Protein AF-A0A8T7BQE6-F1 (afdb_monomer_lite)

Sequence (92 aa):
MNPDEALVGNPDYPNMPEDFAYGFAKLKALPVDIFLAGHGYWFNFIDKIELRKQGVSPNPFIDPVSYRWIVDGAERAYIERLRIERGLVPTQ

pLDDT: mean 93.7, std 7.83, range [48.44, 98.56]

Foldseek 3Di:
DPPVQQQDPRPVCHCNLVVLVVVLVVLLPDPDQADDDPDCVLLVNVVLVVCVVVVDPPRSRRPPPSSVVSSVVVVVVSVQSVCVSVPHDDDD

Secondary structure (DSSP, 8-state):
--TTS-SSS-SS-TTHHHHHHHHHHHHHTS--SB---SSGGGGTHHHHHHHHHTT-SS-TTB-HHHHHHHHHHHHHHHHHHHHHHTTPPPP-

Radius of gyration: 16.71 Å; chains: 1; bounding box: 39×23×46 Å

Structure (mmCIF, N/CA/C/O backbone):
data_AF-A0A8T7BQE6-F1
#
_entry.id   AF-A0A8T7BQE6-F1
#
loop_
_atom_site.group_PDB
_atom_site.id
_atom_site.type_symbol
_atom_site.label_atom_id
_atom_site.label_alt_id
_atom_site.label_comp_id
_atom_site.label_asym_id
_atom_site.label_entity_id
_atom_site.label_seq_id
_atom_site.pdbx_PDB_ins_code
_atom_site.Cartn_x
_atom_site.Cartn_y
_atom_site.Cartn_z
_atom_site.occupancy
_atom_site.B_iso_or_equiv
_atom_site.auth_seq_id
_atom_site.auth_comp_id
_atom_site.auth_asym_id
_atom_site.auth_atom_id
_atom_site.pdbx_PDB_model_num
ATOM 1 N N . MET A 1 1 ? 7.371 2.967 -3.972 1.00 82.25 1 MET A N 1
ATOM 2 C CA . MET A 1 1 ? 8.446 2.709 -4.952 1.00 82.25 1 MET A CA 1
ATOM 3 C C . MET A 1 1 ? 9.451 3.830 -4.834 1.00 82.25 1 MET A C 1
ATOM 5 O O . MET A 1 1 ? 9.008 4.961 -4.662 1.00 82.25 1 MET A O 1
ATOM 9 N N . ASN A 1 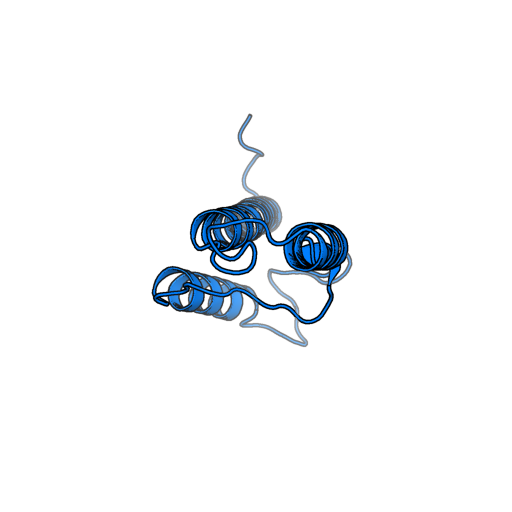2 ? 10.746 3.534 -4.874 1.00 84.69 2 ASN A N 1
ATOM 10 C CA . ASN A 1 2 ? 11.764 4.577 -4.896 1.00 84.69 2 ASN A CA 1
ATOM 11 C C . ASN A 1 2 ? 11.768 5.236 -6.293 1.00 84.69 2 ASN A C 1
ATOM 13 O O . ASN A 1 2 ? 11.929 4.504 -7.272 1.00 84.69 2 ASN A O 1
ATOM 17 N N . PRO A 1 3 ? 11.535 6.557 -6.417 1.00 83.81 3 PRO A N 1
ATOM 18 C CA . PRO A 1 3 ? 11.550 7.233 -7.715 1.00 83.81 3 PRO A CA 1
ATOM 19 C C . PRO A 1 3 ? 12.931 7.218 -8.383 1.00 83.81 3 PRO A C 1
ATOM 21 O O . PRO A 1 3 ? 12.993 7.261 -9.608 1.00 83.81 3 PRO A O 1
ATOM 24 N N . ASP A 1 4 ? 14.012 7.104 -7.605 1.00 88.75 4 ASP A N 1
ATOM 25 C CA . ASP A 1 4 ? 15.388 7.143 -8.116 1.00 88.75 4 ASP A CA 1
ATOM 26 C C . ASP A 1 4 ? 15.877 5.780 -8.641 1.00 88.75 4 ASP A C 1
ATOM 28 O O . ASP A 1 4 ? 16.913 5.690 -9.296 1.00 88.75 4 ASP A O 1
ATOM 32 N N . GLU A 1 5 ? 15.142 4.702 -8.362 1.00 91.38 5 GLU A N 1
ATOM 33 C CA . GLU A 1 5 ? 15.518 3.335 -8.727 1.00 91.38 5 GLU A CA 1
ATOM 34 C C . GLU A 1 5 ? 14.677 2.851 -9.902 1.00 91.38 5 GLU A C 1
ATOM 36 O O . GLU A 1 5 ? 13.463 2.745 -9.745 1.00 91.38 5 GLU A O 1
ATOM 41 N N . ALA A 1 6 ? 15.289 2.540 -11.050 1.00 93.25 6 ALA A N 1
ATOM 42 C CA . ALA A 1 6 ? 14.582 2.075 -12.248 1.00 93.25 6 ALA A CA 1
ATOM 43 C C . ALA A 1 6 ? 13.704 0.845 -11.956 1.00 93.25 6 ALA A C 1
ATOM 45 O O . ALA A 1 6 ? 14.161 -0.117 -11.337 1.00 93.25 6 ALA A O 1
ATOM 46 N N . LEU A 1 7 ? 12.449 0.871 -12.413 1.00 95.19 7 LEU A N 1
ATOM 47 C CA . LEU A 1 7 ? 11.551 -0.277 -12.301 1.00 95.19 7 LEU A CA 1
ATOM 48 C C . LEU A 1 7 ? 11.888 -1.320 -13.373 1.00 95.19 7 LEU A C 1
ATOM 50 O O . LEU A 1 7 ? 11.889 -2.512 -13.089 1.00 95.19 7 LEU A O 1
ATOM 54 N N . VAL A 1 8 ? 12.188 -0.886 -14.598 1.00 95.81 8 VAL A N 1
ATOM 55 C CA . VAL A 1 8 ? 12.551 -1.741 -15.734 1.00 95.81 8 VAL A CA 1
ATOM 56 C C . VAL A 1 8 ? 14.051 -1.650 -16.004 1.00 95.81 8 VAL A C 1
ATOM 58 O O . VAL A 1 8 ? 14.611 -0.562 -16.101 1.00 95.81 8 VAL A O 1
ATOM 61 N N . GLY A 1 9 ? 14.704 -2.801 -16.188 1.00 94.25 9 GLY A N 1
ATOM 62 C CA . GLY A 1 9 ? 16.115 -2.857 -16.587 1.00 94.25 9 GLY A CA 1
ATOM 63 C C . GLY A 1 9 ? 17.114 -2.560 -15.465 1.00 94.25 9 GLY A C 1
ATOM 64 O O . GLY A 1 9 ? 18.287 -2.337 -15.752 1.00 94.25 9 GLY A O 1
ATOM 65 N N . ASN A 1 10 ? 16.675 -2.571 -14.205 1.00 94.94 10 ASN A N 1
ATOM 66 C CA . ASN A 1 10 ? 17.567 -2.482 -13.054 1.00 94.94 10 ASN A CA 1
ATOM 67 C C . ASN A 1 10 ? 18.446 -3.750 -12.964 1.00 94.94 10 ASN A C 1
ATOM 69 O O . ASN A 1 10 ? 17.899 -4.843 -12.801 1.00 94.94 10 ASN A O 1
ATOM 73 N N . PRO A 1 11 ? 19.785 -3.640 -13.067 1.00 95.62 11 PRO A N 1
ATOM 74 C CA . PRO A 1 11 ? 20.673 -4.802 -13.031 1.00 95.62 11 PRO A CA 1
ATOM 75 C C . PRO A 1 11 ? 20.755 -5.452 -11.644 1.00 95.62 11 PRO A C 1
ATOM 77 O O . PRO A 1 11 ? 20.970 -6.661 -11.562 1.00 95.62 11 PRO A O 1
ATOM 80 N N . ASP A 1 12 ? 20.554 -4.679 -10.574 1.00 96.38 12 ASP A N 1
ATOM 81 C CA . ASP A 1 12 ? 20.600 -5.166 -9.192 1.00 96.38 12 ASP A CA 1
ATOM 82 C C . ASP A 1 12 ? 19.290 -5.858 -8.795 1.00 96.38 12 ASP A C 1
ATOM 84 O O . ASP A 1 12 ? 19.277 -6.723 -7.918 1.00 96.38 12 ASP A O 1
ATOM 88 N N . TYR A 1 13 ? 18.188 -5.521 -9.477 1.00 96.12 13 TYR A N 1
ATOM 89 C CA . TYR A 1 13 ? 16.896 -6.172 -9.283 1.00 96.12 13 TYR A CA 1
ATOM 90 C C . TYR A 1 13 ? 16.115 -6.363 -10.602 1.00 96.12 13 TYR A C 1
ATOM 92 O O . TYR A 1 13 ? 15.125 -5.673 -10.857 1.00 96.12 13 TYR A O 1
ATOM 100 N N . PRO A 1 14 ? 16.499 -7.352 -11.433 1.00 95.88 14 PRO A N 1
ATOM 101 C CA . PRO A 1 14 ? 15.933 -7.516 -12.777 1.00 95.88 14 PRO A CA 1
ATOM 102 C C . PRO A 1 14 ? 14.443 -7.884 -12.825 1.00 95.88 14 PRO A C 1
ATOM 104 O O . PRO A 1 14 ? 13.761 -7.517 -13.776 1.00 95.88 14 PRO A O 1
ATOM 107 N N . ASN A 1 15 ? 13.940 -8.591 -11.806 1.00 97.19 15 ASN A N 1
ATOM 108 C CA . ASN A 1 15 ? 12.554 -9.087 -11.737 1.00 97.19 15 ASN A CA 1
ATOM 109 C C . ASN A 1 15 ? 11.604 -8.128 -10.997 1.00 97.19 15 ASN A C 1
ATOM 111 O O . ASN A 1 15 ? 10.487 -8.504 -10.636 1.00 97.19 15 ASN A O 1
ATOM 115 N N . MET A 1 16 ? 12.051 -6.900 -10.714 1.00 97.00 16 MET A N 1
ATOM 116 C CA . MET A 1 16 ? 11.275 -5.928 -9.948 1.00 97.00 16 MET A CA 1
ATOM 117 C C . MET A 1 16 ? 9.861 -5.689 -10.523 1.00 97.00 16 MET A C 1
ATOM 119 O O . MET A 1 16 ? 8.912 -5.652 -9.730 1.00 97.00 16 MET A O 1
ATOM 123 N N . PRO A 1 17 ? 9.647 -5.567 -11.854 1.00 96.81 17 PRO A N 1
ATOM 124 C CA . PRO A 1 17 ? 8.305 -5.402 -12.406 1.00 96.81 17 PRO A CA 1
ATOM 125 C C . PRO A 1 17 ? 7.367 -6.559 -12.060 1.00 96.81 17 PRO A C 1
ATOM 127 O O . PRO A 1 17 ? 6.223 -6.319 -11.671 1.00 96.81 17 PRO A O 1
ATOM 130 N N . GLU A 1 18 ? 7.832 -7.797 -12.205 1.00 98.00 18 GLU A N 1
ATOM 131 C CA . GLU A 1 18 ? 7.050 -9.012 -11.983 1.00 98.00 18 GLU A CA 1
ATOM 132 C C . GLU A 1 18 ? 6.732 -9.204 -10.498 1.00 98.00 18 GLU A C 1
ATOM 134 O O . GLU A 1 18 ? 5.595 -9.534 -10.149 1.00 98.00 18 GLU A O 1
ATOM 139 N N . ASP A 1 19 ? 7.695 -8.920 -9.621 1.00 98.25 19 ASP A N 1
ATOM 140 C CA . ASP A 1 19 ? 7.513 -9.023 -8.174 1.00 98.25 19 ASP A CA 1
ATOM 141 C C . ASP A 1 19 ? 6.510 -7.983 -7.650 1.00 98.25 19 ASP A C 1
ATOM 143 O O . ASP A 1 19 ? 5.663 -8.313 -6.813 1.00 98.25 19 ASP A O 1
ATOM 147 N N . PHE A 1 20 ? 6.516 -6.752 -8.184 1.00 97.88 20 PHE A N 1
ATOM 148 C CA . PHE A 1 20 ? 5.468 -5.770 -7.875 1.00 97.88 20 PHE A CA 1
ATOM 149 C C . PHE A 1 20 ? 4.087 -6.253 -8.328 1.00 97.88 20 PHE A C 1
ATOM 151 O O . PHE A 1 20 ? 3.143 -6.208 -7.536 1.00 97.88 20 PHE A O 1
ATOM 158 N N . ALA A 1 21 ? 3.956 -6.750 -9.563 1.00 98.31 21 ALA A N 1
ATOM 159 C CA . ALA A 1 21 ? 2.685 -7.273 -10.070 1.00 98.31 21 ALA A CA 1
ATOM 160 C C . ALA A 1 21 ? 2.158 -8.430 -9.203 1.00 98.31 21 ALA A C 1
ATOM 162 O O . ALA A 1 21 ? 0.984 -8.448 -8.821 1.00 98.31 21 ALA A O 1
ATOM 163 N N . TYR A 1 22 ? 3.036 -9.368 -8.840 1.00 98.56 22 TYR A N 1
ATOM 164 C CA . TYR A 1 22 ? 2.707 -10.470 -7.942 1.00 98.56 22 TYR A CA 1
ATOM 165 C C . TYR A 1 22 ? 2.277 -9.974 -6.553 1.00 98.56 22 TYR A C 1
ATOM 167 O O . TYR A 1 22 ? 1.271 -10.440 -6.011 1.00 98.56 22 TYR A O 1
ATOM 175 N N . GLY A 1 23 ? 2.992 -8.994 -5.994 1.00 98.19 23 GLY A N 1
ATOM 176 C CA . GLY A 1 23 ? 2.665 -8.368 -4.716 1.00 98.19 23 GLY A CA 1
ATOM 177 C C . GLY A 1 23 ? 1.272 -7.737 -4.706 1.00 98.19 23 GLY A C 1
ATOM 178 O O . GLY A 1 23 ? 0.478 -8.025 -3.809 1.00 98.19 23 GLY A O 1
ATOM 179 N N . PHE A 1 24 ? 0.927 -6.942 -5.725 1.00 98.31 24 PHE A N 1
ATOM 180 C CA . PHE A 1 24 ? -0.411 -6.349 -5.836 1.00 98.31 24 PHE A CA 1
ATOM 181 C C . PHE A 1 24 ? -1.502 -7.411 -5.968 1.00 98.31 24 PHE A C 1
ATOM 183 O O . PHE A 1 24 ? -2.508 -7.339 -5.260 1.00 98.31 24 PHE A O 1
ATOM 190 N N . ALA A 1 25 ? -1.286 -8.441 -6.793 1.00 98.50 25 ALA A N 1
ATOM 191 C CA . ALA A 1 25 ? -2.233 -9.544 -6.931 1.00 98.50 25 ALA A CA 1
ATOM 192 C C . ALA A 1 25 ? -2.484 -10.258 -5.591 1.00 98.50 25 ALA A C 1
ATOM 194 O O . ALA A 1 25 ? -3.632 -10.549 -5.249 1.00 98.50 25 ALA A O 1
ATOM 195 N N . LYS A 1 26 ? -1.428 -10.495 -4.801 1.00 98.31 26 LYS A N 1
ATOM 196 C CA . LYS A 1 26 ? -1.548 -11.085 -3.461 1.00 98.31 26 LYS A CA 1
ATOM 197 C C . LYS A 1 26 ? -2.307 -10.183 -2.500 1.00 98.31 26 LYS A C 1
ATOM 199 O O . LYS A 1 26 ? -3.250 -10.656 -1.876 1.00 98.31 26 LYS A O 1
ATOM 204 N N . LEU A 1 27 ? -1.940 -8.906 -2.407 1.00 97.5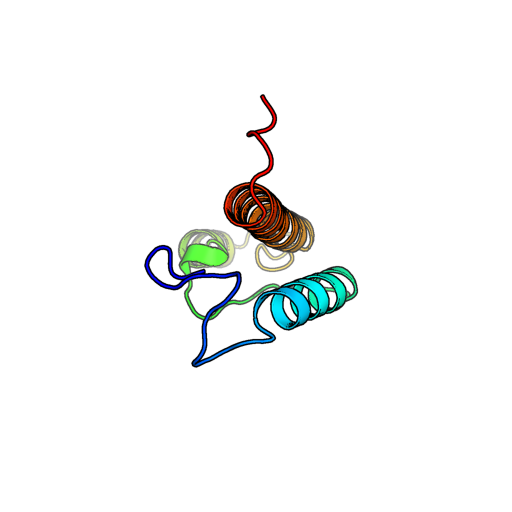0 27 LEU A N 1
ATOM 205 C CA . LEU A 1 27 ? -2.601 -7.948 -1.517 1.00 97.50 27 LEU A CA 1
ATOM 206 C C . LEU A 1 27 ? -4.098 -7.828 -1.841 1.00 97.50 27 LEU A C 1
ATOM 208 O O . LEU A 1 27 ? -4.944 -7.929 -0.958 1.00 97.50 27 LEU A O 1
ATOM 212 N N . LYS A 1 28 ? -4.462 -7.733 -3.123 1.00 97.25 28 LYS A N 1
ATOM 213 C CA . LYS A 1 28 ? -5.868 -7.617 -3.548 1.00 97.25 28 LYS A CA 1
ATOM 214 C C . LYS A 1 28 ? -6.715 -8.862 -3.275 1.00 97.25 28 LYS A C 1
ATOM 216 O O . LYS A 1 28 ? -7.941 -8.749 -3.315 1.00 97.25 28 LYS A O 1
ATOM 221 N N . ALA A 1 29 ? -6.087 -10.011 -3.026 1.00 97.56 29 ALA A N 1
ATOM 222 C CA . ALA A 1 29 ? -6.755 -11.269 -2.705 1.00 97.56 29 ALA A CA 1
ATOM 223 C C . ALA A 1 29 ? -6.945 -11.497 -1.193 1.00 97.56 29 ALA A C 1
ATOM 225 O O . ALA A 1 29 ? -7.630 -12.446 -0.811 1.00 97.56 29 ALA A O 1
ATOM 226 N N . LEU A 1 30 ? -6.346 -10.669 -0.329 1.00 96.81 30 LEU A N 1
ATOM 227 C CA . LEU A 1 30 ? -6.467 -10.831 1.119 1.00 96.81 30 LEU A CA 1
ATOM 228 C C . LEU A 1 30 ? -7.841 -10.351 1.622 1.00 96.81 30 LEU A C 1
ATOM 230 O O . LEU A 1 30 ? -8.252 -9.234 1.294 1.00 96.81 30 LEU A O 1
ATOM 234 N N . PRO A 1 31 ? -8.536 -11.134 2.468 1.00 96.00 31 PRO A N 1
ATOM 235 C CA . PRO A 1 31 ? -9.652 -10.625 3.252 1.00 96.00 31 PRO A CA 1
ATOM 236 C C . PRO A 1 31 ? -9.095 -9.784 4.409 1.00 96.00 31 PRO A C 1
ATOM 238 O O . PRO A 1 31 ? -8.497 -10.319 5.341 1.00 96.00 31 PRO A O 1
ATOM 241 N N . VAL A 1 32 ? -9.239 -8.460 4.327 1.00 97.12 32 VAL A N 1
ATOM 242 C CA . VAL A 1 32 ? -8.681 -7.527 5.317 1.00 97.12 32 VAL A CA 1
ATOM 243 C C . VAL A 1 32 ? -9.792 -6.753 5.998 1.0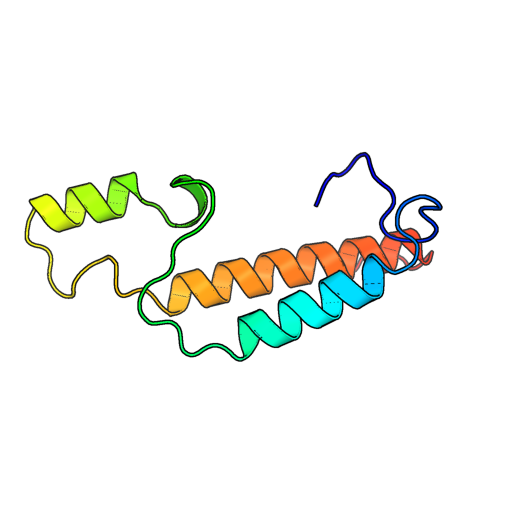0 97.12 32 VAL A C 1
ATOM 245 O O . VAL A 1 32 ? -10.400 -5.891 5.378 1.00 97.12 32 VAL A O 1
ATOM 248 N N . ASP A 1 33 ? -9.989 -7.004 7.289 1.00 96.94 33 ASP A N 1
ATOM 249 C CA . ASP A 1 33 ? -10.836 -6.164 8.140 1.00 96.94 33 ASP A CA 1
ATOM 250 C C . ASP A 1 33 ? -10.023 -5.039 8.791 1.00 96.94 33 ASP A C 1
ATOM 252 O O . ASP A 1 33 ? -10.449 -3.889 8.811 1.00 96.94 33 ASP A O 1
ATOM 256 N N . ILE A 1 34 ? -8.829 -5.362 9.299 1.00 95.56 34 ILE A N 1
ATOM 257 C CA . ILE A 1 34 ? -7.926 -4.424 9.976 1.00 95.56 34 ILE A CA 1
ATOM 258 C C . ILE A 1 34 ? -6.635 -4.309 9.174 1.00 95.56 34 ILE A C 1
ATOM 260 O O . ILE A 1 34 ? -5.902 -5.284 9.009 1.00 95.56 34 ILE A O 1
ATOM 264 N N . PHE A 1 35 ? -6.337 -3.098 8.712 1.00 92.75 35 PHE A N 1
ATOM 265 C CA . PHE A 1 35 ? -5.132 -2.792 7.951 1.00 92.75 35 PHE A CA 1
ATOM 266 C C . PHE A 1 35 ? -4.084 -2.076 8.804 1.00 92.75 35 PHE A C 1
ATOM 268 O O . PHE A 1 35 ? -4.383 -1.088 9.475 1.00 92.75 35 PHE A O 1
ATOM 275 N N . LEU A 1 36 ? -2.845 -2.562 8.719 1.00 93.94 36 LEU A N 1
ATOM 276 C CA . LEU A 1 36 ? -1.645 -1.967 9.299 1.00 93.94 36 LEU A CA 1
ATOM 277 C C . LEU A 1 36 ? -0.546 -1.904 8.232 1.00 93.94 36 LEU A C 1
ATOM 279 O O . LEU A 1 36 ? -0.519 -2.709 7.302 1.00 93.94 36 LEU A O 1
ATOM 283 N N . ALA A 1 37 ? 0.391 -0.974 8.397 1.00 92.31 37 ALA A N 1
ATOM 284 C CA . ALA A 1 37 ? 1.534 -0.799 7.506 1.00 92.31 37 ALA A CA 1
ATOM 285 C C . ALA A 1 37 ? 2.792 -0.415 8.296 1.00 92.31 37 ALA A C 1
ATOM 287 O O . ALA A 1 37 ? 2.712 -0.084 9.478 1.00 92.31 37 ALA A O 1
ATOM 288 N N . GLY A 1 38 ? 3.949 -0.401 7.624 1.00 92.75 38 GLY A N 1
ATOM 289 C CA . GLY A 1 38 ? 5.240 -0.062 8.241 1.00 92.75 38 GLY A CA 1
ATOM 290 C C . GLY A 1 38 ? 5.309 1.341 8.863 1.00 92.75 38 GLY A C 1
ATOM 291 O O . GLY A 1 38 ? 6.128 1.573 9.746 1.00 92.75 38 GLY A O 1
ATOM 292 N N . HIS A 1 39 ? 4.422 2.260 8.462 1.00 94.12 39 HIS A N 1
ATOM 293 C CA . HIS A 1 39 ? 4.293 3.586 9.069 1.00 94.12 39 HIS A CA 1
ATOM 294 C C . HIS A 1 39 ? 2.824 3.961 9.301 1.00 94.12 39 HIS A C 1
ATOM 296 O O . HIS A 1 39 ? 1.974 3.735 8.442 1.00 94.12 39 HIS A O 1
ATOM 302 N N . GLY A 1 40 ? 2.542 4.583 10.453 1.00 93.94 40 GLY A N 1
ATOM 303 C CA . GLY A 1 40 ? 1.187 4.918 10.918 1.00 93.94 40 GLY A CA 1
ATOM 304 C C . GLY A 1 40 ? 0.376 5.819 9.985 1.00 93.94 40 G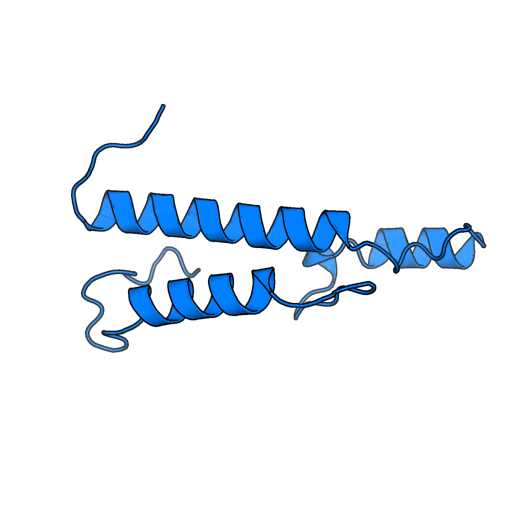LY A C 1
ATOM 305 O O . GLY A 1 40 ? -0.846 5.686 9.904 1.00 93.94 40 GLY A O 1
ATOM 306 N N . TYR A 1 41 ? 1.045 6.715 9.255 1.00 93.44 41 TYR A N 1
ATOM 307 C CA . TYR A 1 41 ? 0.372 7.642 8.343 1.00 93.44 41 TYR A CA 1
ATOM 308 C C . TYR A 1 41 ? -0.311 6.923 7.176 1.00 93.44 41 TYR A C 1
ATOM 310 O O . TYR A 1 41 ? -1.304 7.418 6.661 1.00 93.44 41 TYR A O 1
ATOM 318 N N . TRP A 1 42 ? 0.175 5.741 6.782 1.00 91.69 42 TRP A N 1
ATOM 319 C CA . TRP A 1 42 ? -0.416 4.988 5.678 1.00 91.69 42 TRP A CA 1
ATOM 320 C C . TRP A 1 42 ? -1.838 4.525 5.968 1.00 91.69 42 TRP A C 1
ATOM 322 O O . TRP A 1 42 ? -2.586 4.287 5.035 1.00 91.69 42 TRP A O 1
ATOM 332 N N . PHE A 1 43 ? -2.218 4.375 7.235 1.00 93.75 43 PHE A N 1
ATOM 333 C CA . PHE A 1 43 ? -3.533 3.860 7.614 1.00 93.75 43 PHE A CA 1
ATOM 334 C C . PHE A 1 43 ? -4.291 4.790 8.564 1.00 93.75 43 PHE A C 1
ATOM 336 O O . PHE A 1 43 ? -5.219 4.337 9.236 1.00 93.75 43 PHE A O 1
ATOM 343 N N . ASN A 1 44 ? -3.911 6.074 8.605 1.00 94.38 44 ASN A N 1
ATOM 344 C CA . ASN A 1 44 ? -4.493 7.112 9.462 1.00 94.38 44 ASN A CA 1
ATOM 345 C C . ASN A 1 44 ? -4.495 6.727 10.949 1.00 94.38 44 ASN A C 1
ATOM 347 O O . ASN A 1 44 ? -5.494 6.877 11.651 1.00 94.38 44 ASN A O 1
ATOM 351 N N . PHE A 1 45 ? -3.369 6.197 11.439 1.00 96.38 45 PHE A N 1
ATOM 352 C CA . PHE A 1 45 ? -3.255 5.683 12.805 1.00 96.38 45 PHE A CA 1
ATOM 353 C C . PHE A 1 45 ? -3.679 6.693 13.879 1.00 96.38 45 PHE A C 1
ATOM 355 O O . PHE A 1 45 ? -4.424 6.330 14.787 1.00 96.38 45 PHE A O 1
ATOM 362 N N . ILE A 1 46 ? -3.219 7.946 13.775 1.00 97.50 46 ILE A N 1
ATOM 363 C CA . ILE A 1 46 ? -3.502 8.989 14.772 1.00 97.50 46 ILE A CA 1
ATOM 364 C C . ILE A 1 46 ? -5.008 9.250 14.858 1.00 97.50 46 ILE A C 1
ATOM 366 O O . ILE A 1 46 ? -5.578 9.146 15.942 1.00 97.50 46 ILE A O 1
ATOM 370 N N . ASP A 1 47 ? -5.666 9.465 13.720 1.00 96.62 47 ASP A N 1
ATOM 371 C CA . ASP A 1 47 ? -7.110 9.711 13.672 1.00 96.62 47 ASP A CA 1
ATOM 372 C C . ASP A 1 47 ? -7.900 8.516 14.215 1.00 96.62 47 ASP A C 1
ATOM 374 O O . ASP A 1 47 ? -8.812 8.675 15.028 1.00 96.62 47 ASP A O 1
ATOM 378 N N . LYS A 1 48 ? -7.513 7.291 13.833 1.00 96.94 48 LYS A N 1
ATOM 379 C CA . LYS A 1 48 ? -8.166 6.063 14.311 1.00 96.94 48 LYS A CA 1
ATOM 380 C C . LYS A 1 48 ? -8.006 5.867 15.816 1.00 96.94 48 LYS A C 1
ATOM 382 O O . LYS A 1 48 ? -8.956 5.428 16.464 1.00 96.94 48 LYS A O 1
ATOM 387 N N . ILE A 1 49 ? -6.845 6.203 16.385 1.00 97.12 49 ILE A N 1
ATOM 388 C CA . ILE A 1 49 ? -6.622 6.177 17.837 1.00 97.12 49 ILE A CA 1
ATOM 389 C C . ILE A 1 49 ? -7.506 7.200 18.549 1.00 97.12 49 ILE A C 1
ATOM 391 O O . ILE A 1 49 ? -8.122 6.853 1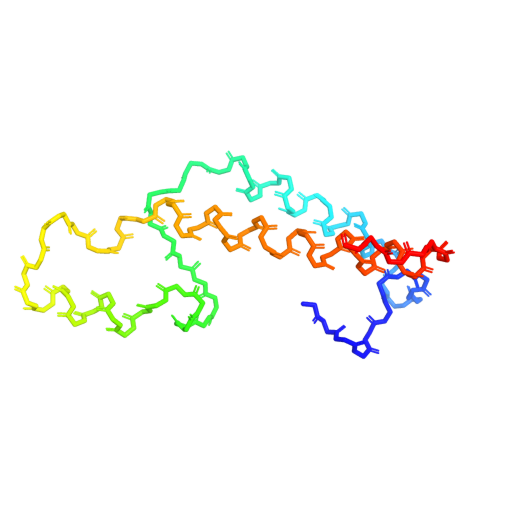9.557 1.00 97.12 49 ILE A O 1
ATOM 395 N N . GLU A 1 50 ? -7.607 8.428 18.041 1.00 98.06 50 GLU A N 1
ATOM 396 C CA . GLU A 1 50 ? -8.437 9.462 18.667 1.00 98.06 50 GLU A CA 1
ATOM 397 C C . GLU A 1 50 ? -9.928 9.111 18.614 1.00 98.06 50 GLU A C 1
ATOM 399 O O . GLU A 1 50 ? -10.602 9.141 19.646 1.00 98.06 50 GLU A O 1
ATOM 404 N N . LEU A 1 51 ? -10.429 8.646 17.465 1.00 97.06 51 LEU A N 1
ATOM 405 C CA . LEU A 1 51 ? -11.792 8.114 17.348 1.00 97.06 51 LEU A CA 1
ATOM 406 C C . LEU A 1 51 ? -12.017 6.940 18.308 1.00 97.06 51 LEU A C 1
ATOM 408 O O . LEU A 1 51 ? -13.083 6.812 18.916 1.00 97.06 51 LEU A O 1
ATOM 412 N N . ARG A 1 52 ? -10.998 6.091 18.498 1.00 96.44 52 ARG A N 1
ATOM 413 C CA . ARG A 1 52 ? -11.089 4.989 19.453 1.00 96.44 52 ARG A CA 1
ATOM 414 C C . ARG A 1 52 ? -11.208 5.455 20.897 1.00 96.44 52 ARG A C 1
ATOM 416 O O . ARG A 1 52 ? -12.034 4.905 21.623 1.00 96.44 52 ARG A O 1
ATOM 423 N N . LYS A 1 53 ? -10.420 6.449 21.307 1.00 97.44 53 LYS A N 1
ATOM 424 C CA . LYS A 1 53 ? -10.488 7.045 22.652 1.00 97.44 53 LYS A CA 1
ATOM 425 C C . LYS A 1 53 ? -11.841 7.706 22.918 1.00 97.44 53 LYS A C 1
ATOM 427 O O . LYS A 1 53 ? -12.322 7.660 24.043 1.00 97.44 53 LYS A O 1
ATOM 432 N N . GLN A 1 54 ? -12.470 8.261 21.883 1.00 97.81 54 GLN A N 1
ATOM 433 C CA . GLN A 1 54 ? -13.815 8.843 21.948 1.00 97.81 54 GLN A CA 1
ATOM 434 C C . GLN A 1 54 ? -14.935 7.788 22.014 1.00 97.81 54 GLN A C 1
ATOM 436 O O . GLN A 1 54 ? -16.102 8.142 22.159 1.00 97.81 54 GLN A O 1
ATOM 441 N N . GLY A 1 55 ? -14.606 6.495 21.913 1.00 96.75 55 GLY A N 1
ATOM 442 C CA . GLY A 1 55 ? -15.587 5.412 21.979 1.00 96.75 55 GLY A CA 1
ATOM 443 C C . GLY A 1 55 ? -16.420 5.247 20.705 1.00 96.75 55 GLY A C 1
ATOM 444 O O . GLY A 1 55 ? -17.500 4.662 20.766 1.00 96.75 55 GLY A O 1
ATOM 445 N N . VAL A 1 56 ? -15.934 5.736 19.556 1.00 96.56 56 VAL A N 1
ATOM 446 C CA . VAL A 1 56 ? -16.644 5.623 18.273 1.00 96.56 56 VAL A CA 1
ATOM 447 C C . VAL A 1 56 ? -16.893 4.153 17.915 1.00 96.56 56 VAL A C 1
ATOM 449 O O . VAL A 1 56 ? -16.023 3.287 18.086 1.00 96.56 56 VAL A O 1
ATOM 452 N N . SER A 1 57 ? -18.109 3.896 17.424 1.00 94.12 57 SER A N 1
ATOM 453 C CA . SER A 1 57 ? -18.586 2.604 16.934 1.00 94.12 57 SER A CA 1
ATOM 454 C C . SER A 1 57 ? -19.121 2.757 15.500 1.00 94.12 57 SER A C 1
ATOM 456 O O . SER A 1 57 ? -19.852 3.717 15.246 1.00 94.12 57 SER A O 1
ATOM 458 N N . PRO A 1 58 ? -18.801 1.837 14.570 1.00 92.75 58 PRO A N 1
ATOM 459 C CA . PRO A 1 58 ? -17.975 0.640 14.766 1.00 92.75 58 PRO A CA 1
ATOM 460 C C . PRO A 1 58 ? -16.494 0.972 15.029 1.00 92.75 58 PRO A C 1
ATOM 462 O O . PRO A 1 58 ? -16.074 2.121 14.921 1.00 92.75 58 PRO A O 1
ATOM 465 N N . ASN A 1 59 ? -15.702 -0.033 15.431 1.00 96.06 59 ASN A N 1
ATOM 466 C CA . ASN A 1 59 ? -14.269 0.139 15.697 1.00 96.06 59 ASN A CA 1
ATOM 467 C C . ASN A 1 59 ? -13.578 0.771 14.465 1.00 96.06 59 ASN A C 1
ATOM 469 O O . ASN A 1 59 ? -13.566 0.125 13.420 1.00 96.06 59 ASN A O 1
ATOM 473 N N . PRO A 1 60 ? -12.962 1.965 14.570 1.00 96.19 60 PRO A N 1
ATOM 474 C CA . PRO A 1 60 ? -12.401 2.694 13.429 1.00 96.19 60 PRO A CA 1
ATOM 475 C C . PRO A 1 60 ? -11.186 2.002 12.789 1.00 96.19 60 PRO A C 1
ATOM 477 O O . PRO A 1 60 ? -10.734 2.408 11.723 1.00 96.19 60 PRO A O 1
ATOM 480 N N . PHE A 1 61 ? -10.642 0.956 13.420 1.00 96.50 61 PHE A N 1
ATOM 481 C CA . PHE A 1 61 ? -9.623 0.098 12.810 1.00 96.50 61 PHE A CA 1
ATOM 482 C C . PHE A 1 61 ? -10.195 -0.941 11.842 1.00 96.50 61 PHE A C 1
ATOM 484 O O . PHE A 1 61 ? -9.426 -1.484 11.053 1.00 96.50 61 PHE A O 1
ATOM 491 N N . ILE A 1 62 ? -11.504 -1.209 11.891 1.00 97.06 62 ILE A N 1
ATOM 492 C CA . ILE A 1 62 ? -12.191 -2.041 10.902 1.00 97.06 62 ILE A CA 1
ATOM 493 C C . ILE A 1 62 ? -12.443 -1.166 9.673 1.00 97.06 62 ILE A C 1
ATOM 495 O O . ILE A 1 62 ? -13.372 -0.362 9.651 1.00 97.06 62 ILE A O 1
ATOM 499 N N . ASP A 1 63 ? -11.566 -1.281 8.682 1.00 94.69 63 ASP A N 1
ATOM 500 C CA . ASP A 1 63 ? -11.501 -0.381 7.531 1.00 94.69 63 ASP A CA 1
ATOM 501 C C . ASP A 1 63 ? -11.006 -1.109 6.260 1.00 94.69 63 ASP A C 1
ATOM 503 O O . ASP A 1 63 ? -9.918 -0.827 5.739 1.00 94.69 63 ASP A O 1
ATOM 507 N N . PRO A 1 64 ? -11.802 -2.067 5.743 1.00 95.94 64 PRO A N 1
ATOM 508 C CA . PRO A 1 64 ? -11.494 -2.782 4.501 1.00 95.94 64 PRO A CA 1
ATOM 509 C C . PRO A 1 64 ? -11.431 -1.845 3.284 1.00 95.94 64 PRO A C 1
ATOM 511 O O . PRO A 1 64 ? -10.722 -2.114 2.311 1.00 95.94 64 PRO A O 1
ATOM 514 N N . VAL A 1 65 ? -12.177 -0.736 3.328 1.00 94.31 65 VAL A N 1
ATOM 515 C CA . VAL A 1 65 ? -12.303 0.208 2.212 1.00 94.31 65 VAL A CA 1
ATOM 516 C C . VAL A 1 65 ? -10.999 0.970 2.004 1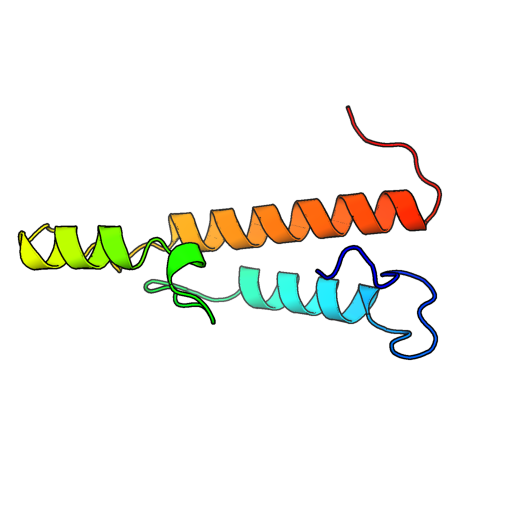.00 94.31 65 VAL A C 1
ATOM 518 O O . VAL A 1 65 ? -10.494 1.000 0.879 1.00 94.31 65 VAL A O 1
ATOM 521 N N . SER A 1 66 ? -10.408 1.532 3.064 1.00 93.38 66 SER A N 1
ATOM 522 C CA . SER A 1 66 ? -9.140 2.258 2.926 1.00 93.38 66 SER A CA 1
ATOM 523 C C . SER A 1 66 ? -7.997 1.339 2.521 1.00 93.38 66 SER A C 1
ATOM 525 O O . SER A 1 66 ? -7.174 1.737 1.700 1.00 93.38 66 SER A O 1
ATOM 527 N N . TYR A 1 67 ? -7.964 0.096 3.022 1.00 96.38 67 TYR A N 1
ATOM 528 C CA . TYR A 1 67 ? -6.993 -0.899 2.558 1.00 96.38 67 TYR A CA 1
ATOM 529 C C . TYR A 1 67 ? -7.038 -1.049 1.037 1.00 96.38 67 TYR A C 1
ATOM 531 O O . TYR A 1 67 ? -6.018 -0.903 0.358 1.00 96.38 67 TYR A O 1
ATOM 539 N N . ARG A 1 68 ? -8.237 -1.287 0.491 1.00 96.19 68 ARG A N 1
ATOM 540 C CA . ARG A 1 68 ? -8.413 -1.474 -0.947 1.00 96.19 68 ARG A CA 1
ATOM 541 C C . ARG A 1 68 ? -8.025 -0.227 -1.733 1.00 96.19 68 ARG A C 1
ATOM 543 O O . ARG A 1 68 ? -7.309 -0.340 -2.724 1.00 96.19 68 ARG A O 1
ATOM 550 N N . TRP A 1 69 ? -8.438 0.949 -1.265 1.00 95.38 69 TRP A N 1
ATOM 551 C CA . TRP A 1 69 ? -8.110 2.217 -1.912 1.00 95.38 69 TRP A CA 1
ATOM 552 C C . TRP A 1 69 ? -6.595 2.457 -2.001 1.00 95.38 69 TRP A C 1
ATOM 554 O O . TRP A 1 69 ? -6.101 2.860 -3.056 1.00 95.38 69 TRP A O 1
ATOM 564 N N . ILE A 1 70 ? -5.853 2.149 -0.932 1.00 95.00 70 ILE A N 1
ATOM 565 C CA . ILE A 1 70 ? -4.391 2.286 -0.887 1.00 95.00 70 ILE A CA 1
ATOM 566 C C . ILE A 1 70 ? -3.719 1.311 -1.849 1.00 95.00 70 ILE A C 1
ATOM 568 O O . ILE A 1 70 ? -2.861 1.724 -2.630 1.00 95.00 70 ILE A O 1
ATOM 572 N N . VAL A 1 71 ? -4.108 0.032 -1.816 1.00 96.75 71 VAL A N 1
ATOM 573 C CA . VAL A 1 71 ? -3.527 -0.993 -2.696 1.00 96.75 71 VAL A CA 1
ATOM 574 C C . VAL A 1 71 ? -3.795 -0.658 -4.162 1.00 96.75 71 VAL A C 1
ATOM 576 O O . VAL A 1 71 ? -2.861 -0.661 -4.961 1.00 96.75 71 VAL A O 1
ATOM 579 N N . ASP A 1 72 ? -5.029 -0.285 -4.510 1.00 97.25 72 ASP A N 1
ATOM 580 C CA . ASP A 1 72 ? -5.388 0.088 -5.881 1.00 97.25 72 ASP A CA 1
ATOM 581 C C . ASP A 1 72 ? -4.669 1.380 -6.322 1.00 97.25 72 ASP A C 1
ATOM 583 O O . ASP A 1 72 ? -4.286 1.520 -7.482 1.00 97.25 72 ASP A O 1
ATOM 587 N N . GLY A 1 73 ? -4.459 2.340 -5.414 1.00 96.31 73 GLY A N 1
ATOM 588 C CA . GLY A 1 73 ? -3.686 3.556 -5.688 1.00 96.31 73 GLY A CA 1
ATOM 589 C C . GLY A 1 73 ? -2.211 3.277 -5.965 1.00 96.31 73 GLY A C 1
ATOM 590 O O . GLY A 1 73 ? -1.656 3.793 -6.936 1.00 96.31 73 GLY A O 1
ATOM 591 N N . ALA A 1 74 ? -1.592 2.423 -5.151 1.00 96.06 74 ALA A N 1
ATOM 592 C CA . ALA A 1 74 ? -0.210 2.003 -5.343 1.00 96.06 74 ALA A CA 1
ATOM 593 C C . ALA A 1 74 ? -0.031 1.184 -6.634 1.00 96.06 74 ALA A C 1
ATOM 595 O O . ALA A 1 74 ? 0.941 1.402 -7.358 1.00 96.06 74 ALA A O 1
ATOM 596 N N . GLU A 1 75 ? -0.983 0.305 -6.964 1.00 98.00 75 GLU A N 1
ATOM 597 C CA . GLU A 1 75 ? -0.982 -0.460 -8.216 1.00 98.00 75 GLU A CA 1
ATOM 598 C C . GLU A 1 75 ? -1.101 0.463 -9.436 1.00 98.00 75 GLU A C 1
ATOM 600 O O . GLU A 1 75 ? -0.347 0.307 -10.393 1.00 98.00 75 GLU A O 1
ATOM 605 N N . ARG A 1 76 ? -1.977 1.480 -9.396 1.00 97.62 76 ARG A N 1
ATOM 606 C CA . ARG A 1 76 ? -2.077 2.483 -10.474 1.00 97.62 76 ARG A CA 1
ATOM 607 C C . ARG A 1 76 ? -0.762 3.226 -10.696 1.00 97.62 76 ARG A C 1
ATOM 609 O O . ARG A 1 76 ? -0.343 3.379 -11.840 1.00 97.62 76 ARG A O 1
ATOM 616 N N . ALA A 1 77 ? -0.103 3.660 -9.621 1.00 96.00 77 ALA A N 1
ATOM 617 C CA . ALA A 1 77 ? 1.192 4.331 -9.718 1.00 96.00 77 ALA A CA 1
ATOM 618 C C . ALA A 1 77 ? 2.269 3.408 -10.314 1.00 96.00 77 ALA A C 1
ATOM 620 O O . ALA A 1 77 ? 3.082 3.845 -11.127 1.00 96.00 77 ALA A O 1
ATOM 621 N N . TYR A 1 78 ? 2.249 2.123 -9.947 1.00 97.06 78 TYR A N 1
ATOM 622 C CA . TYR A 1 78 ? 3.117 1.109 -10.541 1.00 97.06 78 TYR A CA 1
ATOM 623 C C . TYR A 1 78 ? 2.851 0.904 -12.032 1.00 97.06 78 TYR A C 1
ATOM 625 O O . TYR A 1 78 ? 3.796 0.933 -12.817 1.00 97.06 78 TYR A O 1
ATOM 633 N N . ILE A 1 79 ? 1.586 0.743 -12.428 1.00 97.19 79 ILE A N 1
ATOM 634 C CA . ILE A 1 79 ? 1.202 0.555 -13.829 1.00 97.19 79 ILE A CA 1
ATOM 635 C C . ILE A 1 79 ? 1.654 1.753 -14.656 1.00 97.19 79 ILE A C 1
ATOM 637 O O . ILE A 1 79 ? 2.286 1.560 -15.690 1.00 97.19 79 ILE A O 1
ATOM 641 N N . GLU A 1 80 ? 1.382 2.976 -14.197 1.00 95.31 80 GLU A N 1
ATOM 642 C CA . GLU A 1 80 ? 1.769 4.186 -14.923 1.00 95.31 80 GLU A CA 1
ATOM 643 C C . GLU A 1 80 ? 3.287 4.284 -15.083 1.00 95.31 80 GLU A C 1
ATOM 645 O O . GLU A 1 80 ? 3.783 4.529 -16.183 1.00 95.31 80 GLU A O 1
ATOM 650 N N . ARG A 1 81 ? 4.041 3.998 -14.017 1.00 95.12 81 ARG A N 1
ATOM 651 C CA . ARG A 1 81 ? 5.501 3.967 -14.083 1.00 95.12 81 ARG A CA 1
ATOM 652 C C . ARG A 1 81 ? 6.014 2.917 -15.072 1.00 95.12 81 ARG A C 1
ATOM 654 O O . ARG A 1 81 ? 6.855 3.232 -15.910 1.00 95.12 81 ARG A O 1
ATOM 661 N N . LEU A 1 82 ? 5.490 1.693 -15.010 1.00 95.62 82 LEU A N 1
ATOM 662 C CA . LEU A 1 82 ? 5.853 0.606 -15.923 1.00 95.62 82 LEU A CA 1
ATOM 663 C C . LEU A 1 82 ? 5.591 0.992 -17.385 1.00 95.62 82 LEU A C 1
ATOM 665 O O . LEU A 1 82 ? 6.384 0.680 -18.270 1.00 95.62 82 LEU A O 1
ATOM 669 N N . ARG A 1 83 ? 4.476 1.681 -17.631 1.00 94.75 83 ARG A N 1
ATOM 670 C CA . ARG A 1 83 ? 4.059 2.188 -18.941 1.00 94.75 83 ARG A CA 1
ATOM 671 C C . ARG A 1 83 ? 5.090 3.195 -19.476 1.00 94.75 83 ARG A C 1
ATOM 673 O O . ARG A 1 83 ? 5.586 3.017 -20.588 1.00 94.75 83 ARG A O 1
ATOM 680 N N . ILE A 1 84 ? 5.455 4.198 -18.669 1.00 93.38 84 ILE A N 1
ATOM 681 C CA . ILE A 1 84 ? 6.462 5.220 -19.011 1.00 93.38 84 ILE A CA 1
ATOM 682 C C . ILE A 1 84 ? 7.819 4.574 -19.312 1.00 93.38 84 ILE A C 1
ATOM 684 O O . ILE A 1 84 ? 8.403 4.840 -20.360 1.00 93.38 84 ILE A O 1
ATOM 688 N N . GLU A 1 85 ? 8.309 3.695 -18.437 1.00 94.50 85 GLU A N 1
ATOM 689 C CA . GLU A 1 85 ? 9.637 3.083 -18.590 1.00 94.50 85 GLU A CA 1
ATOM 690 C C . GLU A 1 85 ? 9.713 2.079 -19.754 1.00 94.50 85 GLU A C 1
ATOM 692 O O . GLU A 1 85 ? 10.786 1.852 -20.308 1.00 94.50 85 GLU A O 1
ATOM 697 N N . ARG A 1 86 ? 8.572 1.533 -20.200 1.00 94.19 86 ARG A N 1
ATOM 698 C CA . ARG A 1 86 ? 8.464 0.738 -21.438 1.00 94.19 86 ARG A CA 1
ATOM 699 C C . ARG A 1 86 ? 8.279 1.586 -22.706 1.00 94.19 86 ARG A C 1
ATOM 701 O O . ARG A 1 86 ? 8.079 1.024 -23.780 1.00 94.19 86 ARG A O 1
ATOM 708 N N . GLY A 1 87 ? 8.340 2.916 -22.606 1.00 89.75 87 GLY A N 1
ATOM 709 C CA . GLY A 1 87 ? 8.269 3.830 -23.752 1.00 89.75 87 GLY A CA 1
ATOM 710 C C . GLY A 1 87 ? 6.854 4.130 -24.257 1.00 89.75 87 GLY A C 1
ATOM 711 O O . GLY A 1 87 ? 6.688 4.597 -25.383 1.00 89.75 87 GLY A O 1
ATOM 712 N N . LEU A 1 88 ? 5.820 3.871 -23.457 1.00 80.56 88 LEU A N 1
ATOM 713 C CA . LEU A 1 88 ? 4.437 4.209 -23.798 1.00 80.56 88 LEU A CA 1
ATOM 714 C C . LEU A 1 88 ? 4.108 5.644 -23.310 1.00 80.56 88 LEU A C 1
ATOM 716 O O . LEU A 1 88 ? 4.658 6.112 -22.310 1.00 80.56 88 LEU A O 1
ATOM 720 N N . VAL A 1 89 ? 3.110 6.326 -23.894 1.00 69.00 89 VAL A N 1
ATOM 721 C CA . VAL A 1 89 ? 2.714 7.731 -23.567 1.00 69.00 89 VAL A CA 1
ATOM 722 C C . VAL A 1 89 ? 1.650 7.858 -22.443 1.00 69.00 89 VAL A C 1
ATOM 724 O O . VAL A 1 89 ? 0.692 7.083 -22.497 1.00 69.00 89 VAL A O 1
ATOM 727 N N . PRO A 1 90 ? 1.785 8.776 -21.448 1.00 65.81 90 PRO A N 1
ATOM 728 C CA . PRO A 1 90 ? 0.839 8.963 -20.326 1.00 65.81 90 PRO A CA 1
ATOM 729 C C . PRO A 1 90 ? -0.630 9.000 -20.720 1.00 65.81 90 PRO A C 1
ATOM 731 O O . PRO A 1 90 ? -1.007 9.687 -21.667 1.00 65.81 90 PRO A O 1
ATOM 734 N N . THR A 1 91 ? -1.454 8.259 -19.977 1.00 61.59 91 THR A N 1
ATOM 735 C CA . THR A 1 91 ? -2.915 8.322 -20.102 1.00 61.59 91 THR A CA 1
ATOM 736 C C . THR A 1 91 ? -3.400 9.634 -19.476 1.00 61.59 91 THR A C 1
ATOM 738 O O . THR A 1 91 ? -3.045 9.910 -18.331 1.00 61.59 91 THR A O 1
ATOM 741 N N . GLN A 1 92 ? -4.141 10.444 -20.247 1.00 48.44 92 GLN A N 1
ATOM 742 C CA . GLN A 1 92 ? -4.784 11.687 -19.780 1.00 48.44 92 GLN A CA 1
ATOM 743 C C . GLN A 1 92 ? -5.819 11.427 -18.686 1.00 48.44 92 GLN A C 1
ATOM 745 O O . GLN A 1 92 ? -6.516 10.389 -18.775 1.00 48.44 92 GLN A O 1
#